Protein AF-A0A965K9N1-F1 (afdb_monomer_lite)

pLDDT: mean 96.47, std 3.71, range [75.06, 98.88]

Structure (mmCIF, N/CA/C/O backbone):
data_AF-A0A965K9N1-F1
#
_entry.id   AF-A0A965K9N1-F1
#
loop_
_atom_site.group_PDB
_atom_site.id
_atom_site.type_symbol
_atom_site.label_atom_id
_atom_site.label_alt_id
_atom_site.label_comp_id
_atom_site.label_asym_id
_atom_site.label_entity_id
_atom_site.label_seq_id
_atom_site.pdbx_PDB_ins_code
_atom_site.Cartn_x
_atom_site.Cartn_y
_atom_site.Cartn_z
_atom_site.occupancy
_atom_site.B_iso_or_equiv
_atom_site.auth_seq_id
_atom_site.auth_comp_id
_atom_site.auth_asym_id
_atom_site.auth_atom_id
_atom_site.pdbx_PDB_model_num
ATOM 1 N N . MET A 1 1 ? 17.571 -7.140 -2.809 1.00 84.44 1 MET A N 1
ATOM 2 C CA . MET A 1 1 ? 16.544 -7.759 -3.659 1.00 84.44 1 MET A CA 1
ATOM 3 C C . MET A 1 1 ? 16.684 -7.217 -5.069 1.00 84.44 1 MET A C 1
ATOM 5 O O . MET A 1 1 ? 16.873 -6.008 -5.206 1.00 84.44 1 MET A O 1
ATOM 9 N N . SER A 1 2 ? 16.611 -8.080 -6.079 1.00 96.44 2 SER A N 1
ATOM 10 C CA . SER A 1 2 ? 16.406 -7.690 -7.476 1.00 96.44 2 SER A CA 1
ATOM 11 C C . SER A 1 2 ? 15.060 -6.963 -7.639 1.00 96.44 2 SER A C 1
ATOM 13 O O . SER A 1 2 ? 14.214 -6.993 -6.742 1.00 96.44 2 SER A O 1
ATOM 15 N N . LEU A 1 3 ? 14.843 -6.295 -8.776 1.00 95.44 3 LEU A N 1
ATOM 16 C CA . LEU A 1 3 ? 13.556 -5.649 -9.060 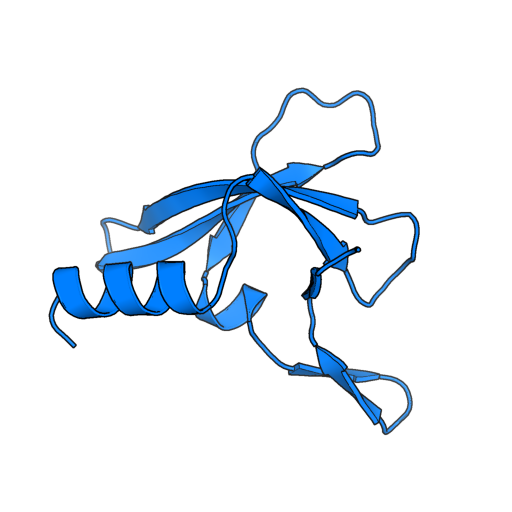1.00 95.44 3 LEU A CA 1
ATOM 17 C C . LEU A 1 3 ? 12.398 -6.662 -9.038 1.00 95.44 3 LEU A C 1
ATOM 19 O O . LEU A 1 3 ? 11.353 -6.394 -8.454 1.00 95.44 3 LEU A O 1
ATOM 23 N N . GLU A 1 4 ? 12.612 -7.842 -9.616 1.00 97.38 4 GLU A N 1
ATOM 24 C CA . GLU A 1 4 ? 11.638 -8.935 -9.627 1.00 97.38 4 GLU A CA 1
ATOM 25 C C . GLU A 1 4 ? 11.302 -9.410 -8.206 1.00 97.38 4 GLU A C 1
ATOM 27 O O . GLU A 1 4 ? 10.130 -9.501 -7.845 1.00 97.38 4 GLU A O 1
ATOM 32 N N . GLU A 1 5 ? 12.314 -9.600 -7.354 1.00 97.81 5 GLU A N 1
ATOM 33 C CA . GLU A 1 5 ? 12.120 -9.969 -5.947 1.00 97.81 5 GLU A CA 1
ATOM 34 C C . GLU A 1 5 ? 11.342 -8.894 -5.175 1.00 97.81 5 GLU A C 1
ATOM 36 O O . GLU A 1 5 ? 10.466 -9.226 -4.376 1.00 97.81 5 GLU A O 1
ATOM 41 N N . LYS A 1 6 ? 11.611 -7.602 -5.426 1.00 97.50 6 LYS A N 1
ATOM 42 C CA . LYS A 1 6 ? 10.858 -6.496 -4.809 1.00 97.50 6 LYS A CA 1
ATOM 43 C C . LYS A 1 6 ? 9.385 -6.508 -5.228 1.00 97.50 6 LYS A C 1
ATOM 45 O O . LYS A 1 6 ? 8.515 -6.313 -4.380 1.00 97.50 6 LYS A O 1
ATOM 50 N N . ILE A 1 7 ? 9.103 -6.732 -6.513 1.00 97.81 7 ILE A N 1
ATOM 51 C CA . ILE A 1 7 ? 7.734 -6.785 -7.048 1.00 97.81 7 ILE A CA 1
ATOM 52 C C . ILE A 1 7 ? 6.988 -7.993 -6.474 1.00 97.81 7 ILE A C 1
ATOM 54 O O . ILE A 1 7 ? 5.872 -7.844 -5.974 1.00 97.81 7 ILE A O 1
ATOM 58 N N . GLN A 1 8 ? 7.617 -9.170 -6.462 1.00 98.06 8 GLN A N 1
ATOM 59 C CA . GLN A 1 8 ? 7.022 -10.368 -5.874 1.00 98.06 8 GLN A CA 1
ATOM 60 C C . GLN A 1 8 ? 6.761 -10.184 -4.375 1.00 98.06 8 GLN A C 1
ATOM 62 O O . GLN A 1 8 ? 5.684 -10.521 -3.883 1.00 98.06 8 GLN A O 1
ATOM 67 N N . HIS A 1 9 ? 7.713 -9.593 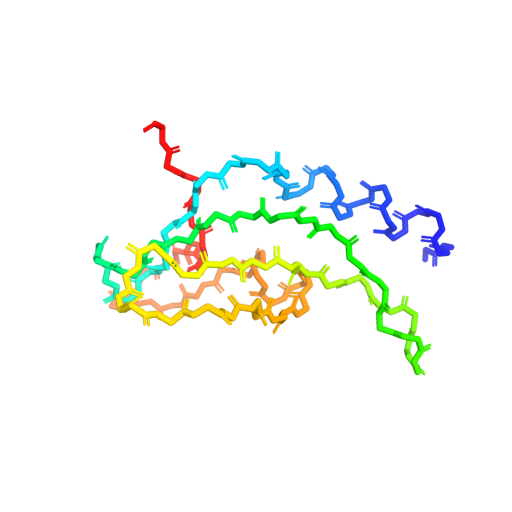-3.645 1.00 97.62 9 HIS A N 1
ATOM 68 C CA . HIS A 1 9 ? 7.533 -9.268 -2.233 1.00 97.62 9 HIS A CA 1
ATOM 69 C C . HIS A 1 9 ? 6.345 -8.321 -2.016 1.00 97.62 9 HIS A C 1
ATOM 71 O O . HIS A 1 9 ? 5.548 -8.543 -1.107 1.00 97.62 9 HIS A O 1
ATOM 77 N N . ALA A 1 10 ? 6.176 -7.302 -2.863 1.00 97.88 10 ALA A N 1
ATOM 78 C CA . ALA A 1 10 ? 5.041 -6.389 -2.782 1.00 97.88 10 ALA A CA 1
ATOM 79 C C . ALA A 1 10 ? 3.693 -7.100 -2.980 1.00 97.88 10 ALA A C 1
ATOM 81 O O . ALA A 1 10 ? 2.782 -6.901 -2.176 1.00 97.88 10 ALA A O 1
ATOM 82 N N . HIS A 1 11 ? 3.579 -7.974 -3.985 1.00 98.00 11 HIS A N 1
ATOM 83 C CA . HIS A 1 11 ? 2.362 -8.760 -4.223 1.00 98.00 11 HIS A CA 1
ATOM 84 C C . HIS A 1 11 ? 2.044 -9.746 -3.094 1.00 98.00 11 HIS A C 1
ATOM 86 O O . HIS A 1 11 ? 0.876 -9.971 -2.793 1.00 98.00 11 HIS A O 1
ATOM 92 N N . ASN A 1 12 ? 3.061 -10.285 -2.418 1.00 97.62 12 ASN A N 1
ATOM 93 C CA . ASN A 1 12 ? 2.856 -11.148 -1.251 1.00 97.62 12 ASN A CA 1
ATOM 94 C C . ASN A 1 12 ? 2.343 -10.376 -0.024 1.00 97.62 12 ASN A C 1
ATOM 96 O O . ASN A 1 12 ? 1.810 -10.976 0.906 1.00 97.62 12 ASN A O 1
ATOM 100 N N . ARG A 1 13 ? 2.540 -9.054 0.008 1.00 97.69 13 ARG A N 1
ATOM 101 C CA . ARG A 1 13 ? 2.191 -8.194 1.143 1.00 97.69 13 ARG A CA 1
ATOM 102 C C . ARG A 1 13 ? 0.906 -7.396 0.953 1.00 97.69 13 ARG A C 1
ATOM 104 O O . ARG A 1 13 ? 0.306 -6.984 1.945 1.00 97.69 13 ARG A O 1
ATOM 111 N N . VAL A 1 14 ? 0.504 -7.144 -0.290 1.00 98.31 14 VAL A N 1
ATOM 112 C CA . VAL A 1 14 ? -0.643 -6.296 -0.622 1.00 98.31 14 VAL A CA 1
ATOM 113 C C . VAL A 1 14 ? -1.506 -6.983 -1.674 1.00 98.31 14 VAL A C 1
ATOM 115 O O . VAL A 1 14 ? -1.056 -7.272 -2.782 1.00 98.31 14 VAL A O 1
ATOM 118 N N . GLN A 1 15 ? -2.775 -7.201 -1.337 1.00 98.19 15 GLN A N 1
ATOM 119 C CA . GLN A 1 15 ? -3.736 -7.872 -2.196 1.00 98.19 15 GLN A CA 1
ATOM 120 C C . GLN A 1 15 ? -4.397 -6.875 -3.152 1.00 98.19 15 GLN A C 1
ATOM 122 O O . GLN A 1 15 ? -5.202 -6.031 -2.754 1.00 98.19 15 GLN A O 1
ATOM 127 N N . VAL A 1 16 ? -4.065 -6.989 -4.436 1.00 98.31 16 VAL A N 1
ATOM 128 C CA . VAL A 1 16 ? -4.705 -6.209 -5.501 1.00 98.31 16 VAL A CA 1
ATOM 129 C C . VAL A 1 16 ? -6.172 -6.624 -5.643 1.00 98.31 16 VAL A C 1
ATOM 131 O O . VAL A 1 16 ? -6.499 -7.807 -5.589 1.00 98.31 16 VAL A O 1
ATOM 134 N N . GLY A 1 17 ? -7.058 -5.642 -5.806 1.00 97.94 17 GLY A N 1
ATOM 135 C CA . GLY A 1 17 ? -8.510 -5.818 -5.868 1.00 97.94 17 GLY A CA 1
ATOM 136 C C . GLY A 1 17 ? -9.202 -5.838 -4.504 1.00 97.94 17 GLY A C 1
ATOM 137 O O . GLY A 1 17 ? -10.426 -5.754 -4.452 1.00 97.94 17 GLY A O 1
ATOM 138 N N . ALA A 1 18 ? -8.452 -5.911 -3.402 1.00 98.06 18 ALA A N 1
ATOM 139 C CA . ALA A 1 18 ? -9.032 -5.932 -2.067 1.00 98.06 18 ALA A CA 1
ATOM 140 C C . ALA A 1 18 ? -9.239 -4.530 -1.482 1.00 98.06 18 ALA A C 1
ATOM 142 O O . ALA A 1 18 ? -8.599 -3.549 -1.885 1.00 98.06 18 ALA A O 1
ATOM 143 N N . THR A 1 19 ? -10.126 -4.456 -0.489 1.00 98.12 19 THR A N 1
ATOM 144 C CA . THR A 1 19 ? -10.389 -3.234 0.270 1.00 98.12 19 THR A CA 1
ATOM 145 C C . THR A 1 19 ? -9.538 -3.206 1.531 1.00 98.12 19 THR A C 1
ATOM 147 O O . THR A 1 19 ? -9.465 -4.176 2.277 1.00 98.12 19 THR A O 1
ATOM 150 N N . TYR A 1 20 ? -8.907 -2.067 1.781 1.00 98.44 20 TYR A N 1
ATOM 151 C CA . TYR A 1 20 ? -8.118 -1.791 2.969 1.00 98.44 20 TYR A CA 1
ATOM 152 C C . TYR A 1 20 ? -8.684 -0.580 3.704 1.00 98.44 20 TYR A C 1
ATOM 154 O O . TYR A 1 20 ? -9.221 0.349 3.099 1.00 98.44 20 TYR A O 1
ATOM 162 N N . ARG A 1 21 ? -8.509 -0.560 5.022 1.00 97.88 21 ARG A N 1
ATOM 163 C CA . ARG A 1 21 ? -8.880 0.549 5.902 1.00 97.88 21 ARG A CA 1
ATOM 164 C C . ARG A 1 21 ? -7.636 1.141 6.545 1.00 97.88 21 ARG A C 1
ATOM 166 O O . ARG A 1 21 ? -6.797 0.404 7.054 1.00 97.88 21 ARG A O 1
ATOM 173 N N . HIS A 1 22 ? -7.544 2.465 6.567 1.00 97.81 22 HIS A N 1
ATOM 174 C CA . HIS A 1 22 ? -6.472 3.169 7.265 1.00 97.81 22 HIS A CA 1
ATOM 175 C C . HIS A 1 22 ? -6.746 3.262 8.772 1.00 97.81 22 HIS A C 1
ATOM 177 O O . HIS A 1 22 ? -7.880 3.490 9.190 1.00 97.81 22 HIS A O 1
ATOM 183 N N . TYR A 1 23 ? -5.702 3.169 9.598 1.00 96.44 23 TYR A N 1
ATOM 184 C CA . TYR A 1 23 ? -5.832 3.144 11.063 1.00 96.44 23 TYR A CA 1
ATOM 185 C C . TYR A 1 23 ? -6.552 4.368 11.662 1.00 96.44 23 TYR A C 1
ATOM 187 O O . TYR A 1 23 ? -7.175 4.269 12.712 1.00 96.44 23 TYR A O 1
ATOM 195 N N . LYS A 1 24 ? -6.468 5.535 11.005 1.00 95.25 24 LYS A N 1
ATOM 196 C CA . LYS A 1 24 ? -7.006 6.804 11.536 1.00 95.25 24 LYS A CA 1
ATOM 197 C C . LYS A 1 24 ? -8.530 6.859 11.623 1.00 95.25 24 LYS A C 1
ATOM 199 O O . LYS A 1 24 ? -9.044 7.616 12.436 1.00 95.25 24 LYS A O 1
ATOM 204 N N . SER A 1 25 ? -9.250 6.161 10.749 1.00 93.94 25 SER A N 1
ATOM 205 C CA . SER A 1 25 ? -10.714 6.192 10.746 1.00 93.94 25 SER A CA 1
ATOM 206 C C . SER A 1 25 ? -11.285 5.011 9.975 1.00 93.94 25 SER A C 1
ATOM 208 O O . SER A 1 25 ? -10.721 4.579 8.970 1.00 93.94 25 SER A O 1
ATOM 210 N N . LYS A 1 26 ? -12.459 4.539 10.409 1.00 87.94 26 LYS A N 1
ATOM 211 C CA . LYS A 1 26 ? -13.223 3.512 9.695 1.00 87.94 26 LYS A CA 1
ATOM 212 C C . LYS A 1 26 ? -13.742 3.966 8.337 1.00 87.94 26 LYS A C 1
ATOM 214 O O . LYS A 1 26 ? -13.874 3.121 7.461 1.00 87.94 26 LYS A O 1
ATOM 219 N N . ASP A 1 27 ? -13.928 5.266 8.147 1.00 92.81 27 ASP A N 1
ATOM 220 C CA . ASP A 1 27 ? -14.428 5.833 6.890 1.00 92.81 27 ASP A CA 1
ATOM 221 C C . ASP A 1 27 ? -13.319 5.988 5.837 1.00 92.81 27 ASP A C 1
ATOM 223 O O . ASP A 1 27 ? -13.591 6.130 4.647 1.00 92.81 27 ASP A O 1
ATOM 227 N N . MET A 1 28 ? -12.049 5.918 6.254 1.00 95.44 28 MET A N 1
ATOM 228 C CA . MET A 1 28 ? -10.892 5.955 5.357 1.00 95.44 28 MET A CA 1
ATOM 229 C C . MET A 1 28 ? -10.628 4.564 4.777 1.00 95.44 28 MET A C 1
ATOM 231 O O . MET A 1 28 ? -9.691 3.865 5.176 1.00 95.44 28 MET A O 1
ATOM 235 N N . THR A 1 29 ? -11.488 4.165 3.844 1.00 97.00 29 THR A N 1
ATOM 236 C CA . THR A 1 29 ? -11.392 2.908 3.097 1.00 97.00 29 THR A CA 1
ATOM 237 C C . THR A 1 29 ? -10.933 3.142 1.666 1.00 97.00 29 THR A C 1
ATOM 239 O O . THR A 1 29 ? -11.189 4.187 1.062 1.00 97.00 29 THR A O 1
ATOM 242 N N . TYR A 1 30 ? -10.208 2.163 1.138 1.00 97.69 30 TYR A N 1
ATOM 243 C CA . TYR A 1 30 ? -9.553 2.246 -0.156 1.00 97.69 30 TYR A CA 1
ATOM 244 C C . TYR A 1 30 ? -9.558 0.887 -0.841 1.00 97.69 30 TYR A C 1
ATOM 246 O O . TYR A 1 30 ? -9.342 -0.125 -0.180 1.00 97.69 30 TYR A O 1
ATOM 254 N N . THR A 1 31 ? -9.694 0.862 -2.162 1.00 97.88 31 THR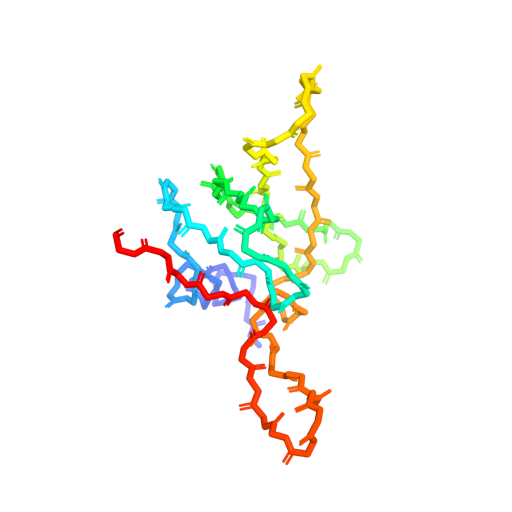 A N 1
ATOM 255 C CA . THR A 1 31 ? -9.438 -0.345 -2.958 1.00 97.88 31 THR A CA 1
ATOM 256 C C . THR A 1 31 ? -8.043 -0.273 -3.554 1.00 97.88 31 THR A C 1
ATOM 258 O O . THR A 1 31 ? -7.684 0.732 -4.174 1.00 97.88 31 THR A O 1
ATOM 261 N N . VAL A 1 32 ? -7.251 -1.333 -3.382 1.00 98.56 32 VAL A N 1
ATOM 262 C CA . VAL A 1 32 ? -5.958 -1.463 -4.063 1.00 98.56 32 VAL A CA 1
ATOM 263 C C . VAL A 1 32 ? -6.213 -1.835 -5.514 1.00 98.56 32 VAL A C 1
ATOM 265 O O . VAL A 1 32 ? -6.832 -2.856 -5.798 1.00 98.56 32 VAL A O 1
ATOM 268 N N . VAL A 1 33 ? -5.709 -1.027 -6.440 1.00 98.31 33 VAL A N 1
ATOM 269 C CA . VAL A 1 33 ? -5.888 -1.249 -7.882 1.00 98.31 33 VAL A CA 1
ATOM 270 C C . VAL A 1 33 ? -4.665 -1.890 -8.533 1.00 98.31 33 VAL A C 1
ATOM 272 O O . VAL A 1 33 ? -4.786 -2.476 -9.603 1.00 98.31 33 VAL A O 1
ATOM 275 N N . GLY A 1 34 ? -3.493 -1.824 -7.894 1.00 98.50 34 GLY A N 1
ATOM 276 C CA . GLY A 1 34 ? -2.287 -2.461 -8.414 1.00 98.50 34 GLY A CA 1
ATOM 277 C C . GLY A 1 34 ? -1.023 -2.161 -7.616 1.00 98.50 34 GLY A C 1
ATOM 278 O O . GLY A 1 34 ? -1.023 -1.345 -6.693 1.00 98.50 34 GLY A O 1
ATOM 279 N N . ILE A 1 35 ? 0.064 -2.815 -8.019 1.00 98.62 35 ILE A N 1
ATOM 280 C CA . ILE A 1 35 ? 1.433 -2.474 -7.630 1.00 98.62 35 ILE A CA 1
ATOM 281 C C . ILE A 1 35 ? 2.106 -1.825 -8.836 1.00 98.62 35 ILE A C 1
ATOM 283 O O . ILE A 1 35 ? 1.970 -2.306 -9.959 1.00 98.62 35 ILE A O 1
ATOM 287 N N . ALA A 1 36 ? 2.826 -0.735 -8.603 1.00 98.50 36 ALA A N 1
ATOM 288 C CA . ALA A 1 36 ? 3.662 -0.087 -9.606 1.00 98.50 36 ALA A CA 1
ATOM 289 C C . ALA A 1 36 ? 5.095 0.062 -9.088 1.00 98.50 36 ALA A C 1
ATOM 291 O O . ALA A 1 36 ? 5.380 -0.209 -7.921 1.00 98.50 36 ALA A O 1
ATOM 292 N N . VAL A 1 37 ? 6.001 0.500 -9.958 1.00 98.31 37 VAL A N 1
ATOM 293 C CA . VAL A 1 37 ? 7.399 0.766 -9.612 1.00 98.31 37 VAL A CA 1
ATOM 294 C C . VAL A 1 37 ? 7.649 2.261 -9.717 1.00 98.31 37 VAL A C 1
ATOM 296 O O . VAL A 1 37 ? 7.375 2.870 -10.751 1.00 98.31 37 VAL A O 1
ATOM 299 N N . TYR A 1 38 ? 8.183 2.852 -8.652 1.00 98.06 38 TYR A N 1
ATOM 300 C CA . TYR A 1 38 ? 8.691 4.213 -8.698 1.00 98.06 38 TYR A CA 1
ATOM 301 C C . TYR A 1 38 ? 10.070 4.204 -9.363 1.00 98.06 38 TYR A C 1
ATOM 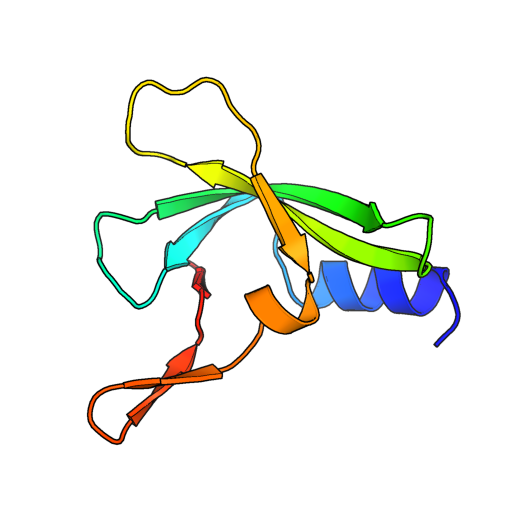303 O O . TYR A 1 38 ? 11.063 3.837 -8.738 1.00 98.06 38 TYR A O 1
ATOM 311 N N . GLU A 1 39 ? 10.106 4.560 -10.649 1.00 96.94 39 GLU A N 1
ATOM 312 C CA . GLU A 1 39 ? 11.281 4.439 -11.526 1.00 96.94 39 GLU A CA 1
ATOM 313 C C . GLU A 1 39 ? 12.575 5.039 -10.943 1.00 96.94 39 GLU A C 1
ATOM 315 O O . GLU A 1 39 ? 13.568 4.310 -10.926 1.00 96.94 39 GLU A O 1
ATOM 320 N N . PRO A 1 40 ? 12.581 6.243 -10.330 1.00 97.19 40 PRO A N 1
ATOM 321 C CA . PRO A 1 40 ? 13.822 6.852 -9.849 1.00 97.19 40 PRO A CA 1
ATOM 322 C C . PRO A 1 40 ? 14.566 6.041 -8.784 1.00 97.19 40 PRO A C 1
ATOM 324 O O . PRO A 1 40 ? 15.773 6.197 -8.617 1.00 97.19 40 PRO A O 1
ATOM 327 N N . THR A 1 41 ? 13.858 5.198 -8.025 1.00 96.31 41 THR A N 1
ATOM 328 C CA . THR A 1 41 ? 14.457 4.383 -6.953 1.00 96.31 41 THR A CA 1
ATOM 329 C C . THR A 1 41 ? 14.242 2.887 -7.144 1.00 96.31 41 THR A C 1
ATOM 331 O O . THR A 1 41 ? 14.742 2.089 -6.351 1.00 96.31 41 THR A O 1
ATOM 334 N N . LEU A 1 42 ? 13.476 2.493 -8.165 1.00 97.31 42 LEU A N 1
ATOM 335 C CA . LEU A 1 42 ? 13.030 1.120 -8.394 1.00 97.31 42 LEU A CA 1
ATOM 336 C C . LEU A 1 42 ? 12.382 0.493 -7.145 1.00 97.31 42 LEU A C 1
ATOM 338 O O . LEU A 1 42 ? 12.584 -0.689 -6.849 1.00 97.31 42 LEU A O 1
ATOM 342 N N . GLU A 1 43 ? 11.642 1.300 -6.379 1.00 98.06 43 GLU A N 1
ATOM 343 C CA . GLU A 1 43 ? 10.907 0.838 -5.199 1.00 98.06 43 GLU A CA 1
ATOM 344 C C . GLU A 1 43 ? 9.435 0.595 -5.545 1.00 98.06 43 GLU A C 1
ATOM 346 O O . GLU A 1 43 ? 8.825 1.410 -6.247 1.00 98.06 43 GLU A O 1
ATOM 351 N N . PRO A 1 44 ? 8.834 -0.506 -5.066 1.00 98.62 44 PRO A N 1
ATOM 352 C CA . PRO A 1 44 ? 7.442 -0.795 -5.337 1.00 98.62 44 PRO A CA 1
ATOM 353 C C . PRO A 1 44 ? 6.520 0.135 -4.539 1.00 98.62 44 PRO A C 1
ATOM 355 O O . PRO A 1 44 ? 6.743 0.454 -3.364 1.00 98.62 44 PRO A O 1
ATOM 358 N N . VAL A 1 45 ? 5.434 0.539 -5.185 1.00 98.88 45 VAL A N 1
ATOM 359 C CA . VAL A 1 45 ? 4.390 1.397 -4.628 1.00 98.88 45 VAL A CA 1
ATOM 360 C C . VAL A 1 45 ? 3.021 0.740 -4.797 1.00 98.88 45 VAL A C 1
ATOM 362 O O . VAL A 1 45 ? 2.768 0.039 -5.775 1.00 98.88 45 VAL A O 1
ATOM 365 N N . VAL A 1 46 ? 2.129 0.980 -3.843 1.00 98.81 46 VAL A N 1
ATOM 366 C CA . VAL A 1 46 ? 0.716 0.606 -3.907 1.00 98.81 46 VAL A CA 1
ATOM 367 C C . VAL A 1 46 ? -0.041 1.705 -4.635 1.00 98.81 46 VAL A C 1
ATOM 369 O O . VAL A 1 46 ? 0.043 2.873 -4.247 1.00 98.81 46 VAL A O 1
ATOM 372 N N . LEU A 1 47 ? -0.796 1.322 -5.662 1.00 98.75 47 LEU A N 1
ATOM 373 C CA . LEU A 1 47 ? -1.803 2.159 -6.300 1.00 98.75 47 LEU A CA 1
ATOM 374 C C . LEU A 1 47 ? -3.162 1.853 -5.674 1.00 98.75 47 LEU A C 1
ATOM 376 O O . LEU A 1 47 ? -3.575 0.692 -5.619 1.00 98.75 47 LEU A O 1
ATOM 380 N N . TYR A 1 48 ? -3.873 2.877 -5.210 1.00 98.44 48 TYR A N 1
ATOM 381 C CA . TYR A 1 48 ? -5.139 2.692 -4.502 1.00 98.44 48 TYR A CA 1
ATOM 382 C C . TYR A 1 48 ? -6.112 3.850 -4.728 1.00 98.44 48 TYR A C 1
ATOM 384 O O . TYR A 1 48 ? -5.701 4.992 -4.922 1.00 98.44 48 TYR A O 1
ATOM 392 N N . LYS A 1 49 ? -7.414 3.559 -4.696 1.00 97.81 49 LYS A N 1
ATOM 393 C CA . LYS A 1 49 ? -8.493 4.541 -4.877 1.00 97.81 49 LYS A CA 1
ATOM 394 C C . LYS A 1 49 ? -9.279 4.703 -3.572 1.00 97.81 49 LYS A C 1
ATOM 396 O O . LYS A 1 49 ? -9.643 3.680 -2.989 1.00 97.81 49 LYS A O 1
ATOM 401 N N . PRO A 1 50 ? -9.538 5.933 -3.088 1.00 97.00 50 PRO A N 1
ATOM 402 C CA . PRO A 1 50 ? -10.436 6.138 -1.954 1.00 97.00 50 PRO A CA 1
ATOM 403 C C . PRO A 1 50 ? -11.862 5.700 -2.300 1.00 97.00 50 PRO A C 1
ATOM 405 O O . PRO A 1 50 ? -12.353 5.965 -3.394 1.00 97.00 50 PRO A O 1
ATOM 408 N N . LEU A 1 51 ? -12.528 5.048 -1.348 1.00 95.12 51 LEU A N 1
ATOM 409 C CA . LEU A 1 51 ? -13.948 4.679 -1.423 1.00 95.12 51 LEU A CA 1
ATOM 410 C C . LEU A 1 51 ? -14.858 5.736 -0.777 1.00 95.12 51 LEU A C 1
ATOM 412 O O . LEU A 1 51 ? -16.025 5.488 -0.488 1.00 95.12 51 LEU A O 1
ATOM 416 N N . TYR A 1 52 ? -14.310 6.926 -0.545 1.00 91.56 52 TYR A N 1
ATOM 417 C CA . TYR A 1 52 ? -14.981 8.080 0.031 1.00 91.56 52 TYR A CA 1
ATOM 418 C C . TYR A 1 52 ? -14.605 9.333 -0.752 1.00 91.56 52 TYR A C 1
ATOM 420 O O . TYR A 1 52 ? -13.519 9.425 -1.328 1.00 91.56 52 TYR A O 1
ATOM 428 N N . GLY A 1 53 ? -15.483 10.335 -0.700 1.00 85.12 53 GLY A N 1
ATOM 429 C CA . GLY A 1 53 ? -15.343 11.535 -1.514 1.00 85.12 53 GLY A CA 1
ATOM 430 C C . GLY A 1 53 ? -15.545 11.200 -2.991 1.00 85.12 53 GLY A C 1
ATOM 431 O O . GLY A 1 53 ? -15.002 10.237 -3.518 1.00 85.12 53 GLY A O 1
ATOM 432 N N . ASN A 1 54 ? -16.348 11.989 -3.694 1.00 88.56 54 ASN A N 1
ATOM 433 C CA . ASN A 1 54 ? -16.600 11.770 -5.119 1.00 88.56 54 ASN A CA 1
ATOM 434 C C . ASN A 1 54 ? -15.405 12.262 -5.957 1.00 88.56 54 ASN A C 1
ATOM 436 O O . ASN A 1 54 ? -15.529 13.204 -6.735 1.00 88.56 54 ASN A O 1
ATOM 440 N N . LEU A 1 55 ? -14.229 11.672 -5.736 1.00 88.38 55 LEU A N 1
ATOM 441 C CA . LEU A 1 55 ? -12.977 11.999 -6.406 1.00 88.38 55 LEU A CA 1
ATOM 442 C C . LEU A 1 55 ? -12.595 10.852 -7.338 1.00 88.38 55 LEU A C 1
ATOM 444 O O . LEU A 1 55 ? -12.428 9.712 -6.901 1.00 88.38 55 LEU A O 1
ATOM 448 N N . ASP A 1 56 ? -12.404 11.156 -8.619 1.00 93.19 56 ASP A N 1
ATOM 449 C CA . ASP A 1 56 ? -11.863 10.188 -9.569 1.00 93.19 56 ASP A CA 1
ATOM 450 C C . ASP A 1 56 ? -10.339 10.308 -9.644 1.00 93.19 56 ASP A C 1
ATOM 452 O O . ASP A 1 56 ? -9.776 10.975 -10.508 1.00 93.19 56 ASP A O 1
ATOM 456 N N . VAL A 1 57 ? -9.673 9.729 -8.644 1.00 97.06 57 VAL A N 1
ATOM 457 C CA . VAL A 1 57 ? -8.218 9.802 -8.471 1.00 97.06 57 VAL A CA 1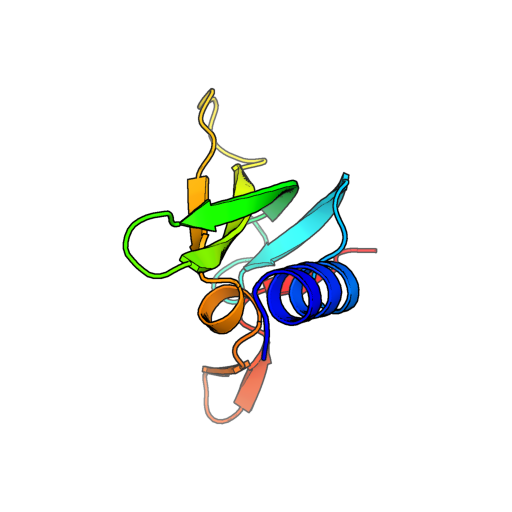
ATOM 458 C C . VAL A 1 57 ? -7.648 8.458 -8.026 1.00 97.06 57 VAL A C 1
ATOM 460 O O . VAL A 1 57 ? -8.298 7.700 -7.305 1.00 97.06 57 VAL A O 1
ATOM 463 N N . ILE A 1 58 ? -6.401 8.191 -8.413 1.00 98.06 58 ILE A N 1
ATOM 464 C CA . ILE A 1 58 ? -5.585 7.095 -7.882 1.00 98.06 58 ILE A CA 1
ATOM 465 C C . ILE A 1 58 ? -4.462 7.713 -7.058 1.00 98.06 58 ILE A C 1
ATOM 467 O O . ILE A 1 58 ? -3.776 8.633 -7.504 1.00 98.06 58 ILE A O 1
ATOM 471 N N . TRP A 1 59 ? -4.295 7.222 -5.838 1.00 97.94 59 TRP A N 1
ATOM 472 C CA . TRP A 1 59 ? -3.216 7.604 -4.941 1.00 97.94 59 TRP A CA 1
ATOM 473 C C . TRP A 1 59 ? -2.086 6.588 -5.028 1.00 97.94 59 TRP A C 1
ATOM 475 O O . TRP A 1 59 ? -2.285 5.427 -5.393 1.00 97.94 59 TRP A O 1
ATOM 485 N N . VAL A 1 60 ? -0.892 7.041 -4.661 1.00 98.31 60 VAL A N 1
ATOM 486 C CA . VAL A 1 60 ? 0.313 6.222 -4.633 1.00 98.31 60 VAL A CA 1
ATOM 487 C C . VAL A 1 60 ? 0.986 6.331 -3.273 1.00 98.31 60 VAL A C 1
ATOM 489 O O . VAL A 1 60 ? 1.057 7.408 -2.677 1.00 98.31 60 VAL A O 1
ATOM 492 N N . ARG A 1 61 ? 1.479 5.205 -2.759 1.00 98.56 61 ARG A N 1
ATOM 493 C CA . ARG A 1 61 ? 2.269 5.153 -1.524 1.00 98.56 61 ARG A CA 1
ATOM 494 C C . ARG A 1 61 ? 3.282 4.020 -1.605 1.00 98.56 61 ARG A C 1
ATOM 496 O O . ARG A 1 61 ? 2.969 2.967 -2.142 1.00 98.56 61 ARG A O 1
ATOM 503 N N . ALA A 1 62 ? 4.479 4.214 -1.058 1.00 98.50 62 ALA A N 1
ATOM 504 C CA . ALA A 1 62 ? 5.478 3.148 -0.974 1.00 98.50 62 ALA A CA 1
ATOM 505 C C . ALA A 1 62 ? 4.905 1.906 -0.278 1.00 98.50 62 ALA A C 1
ATOM 507 O O . ALA A 1 62 ? 4.224 2.036 0.743 1.00 98.50 62 ALA A O 1
ATOM 508 N N . VAL A 1 63 ? 5.204 0.714 -0.808 1.00 98.69 63 VAL A N 1
ATOM 509 C CA . VAL A 1 63 ? 4.747 -0.554 -0.215 1.00 98.69 63 VAL A CA 1
ATOM 510 C C . VAL A 1 63 ? 5.228 -0.676 1.221 1.00 98.69 63 VAL A C 1
ATOM 512 O O . VAL A 1 63 ? 4.431 -1.030 2.080 1.00 98.69 63 VAL A O 1
ATOM 515 N N . SER A 1 64 ? 6.479 -0.306 1.503 1.00 97.94 64 SER A N 1
ATOM 516 C CA . SER A 1 64 ? 7.044 -0.311 2.858 1.00 97.94 64 SER A CA 1
ATOM 517 C C . SER A 1 64 ? 6.210 0.510 3.841 1.00 97.94 64 SER A C 1
ATOM 519 O O . SER A 1 64 ? 5.887 0.021 4.916 1.00 97.94 64 SER A O 1
ATOM 521 N N . VAL A 1 65 ? 5.794 1.715 3.445 1.00 98.44 65 VAL A N 1
ATOM 522 C CA . VAL A 1 65 ? 4.984 2.617 4.277 1.00 98.44 65 VAL A CA 1
ATOM 523 C C . VAL A 1 65 ? 3.540 2.132 4.387 1.00 98.44 65 VAL A C 1
ATOM 525 O O . VAL A 1 65 ? 2.934 2.247 5.447 1.00 98.44 65 VAL A O 1
ATOM 528 N N . TRP A 1 66 ? 2.962 1.598 3.308 1.00 98.56 66 TRP A N 1
ATOM 529 C CA . TRP A 1 66 ? 1.624 0.993 3.330 1.00 98.56 66 TRP A CA 1
ATOM 530 C C . TRP A 1 66 ? 1.541 -0.157 4.341 1.00 98.56 66 TRP A C 1
ATOM 532 O O . TRP A 1 66 ? 0.590 -0.274 5.104 1.00 98.56 66 TRP A O 1
ATOM 542 N N . CYS A 1 67 ? 2.581 -0.978 4.340 1.00 98.19 67 CYS A N 1
ATOM 543 C CA . CYS A 1 67 ? 2.733 -2.196 5.113 1.00 98.19 67 CYS A CA 1
ATOM 544 C C . CYS A 1 67 ? 3.277 -1.997 6.534 1.00 98.19 67 CYS A C 1
ATOM 546 O O . CYS A 1 67 ? 3.545 -2.981 7.226 1.00 98.19 67 CYS A O 1
ATOM 548 N N . GLU A 1 68 ? 3.530 -0.752 6.915 1.00 98.00 68 GLU A N 1
ATOM 549 C CA . GLU A 1 68 ? 4.143 -0.391 8.185 1.00 98.00 68 GLU A CA 1
ATOM 550 C C . GLU A 1 68 ? 3.138 -0.515 9.334 1.00 98.00 68 GLU A C 1
ATOM 552 O O . GLU A 1 68 ? 1.957 -0.192 9.170 1.00 98.00 68 GLU A O 1
ATOM 557 N N . ASP A 1 69 ? 3.618 -0.906 10.512 1.00 98.00 69 ASP A N 1
ATOM 558 C CA . ASP A 1 69 ? 2.866 -0.751 11.751 1.00 98.00 69 ASP A CA 1
ATOM 559 C C . ASP A 1 69 ? 3.148 0.618 12.383 1.00 98.00 69 ASP A C 1
ATOM 561 O O . ASP A 1 69 ? 4.265 1.131 12.358 1.00 98.00 69 ASP A O 1
ATOM 565 N N . VAL A 1 70 ? 2.126 1.224 12.974 1.00 97.44 70 VAL A N 1
ATOM 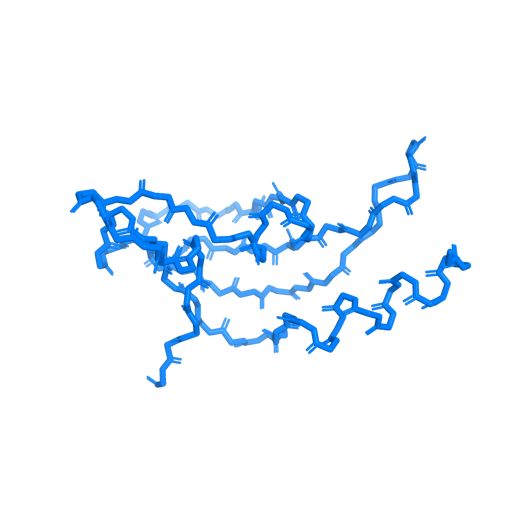566 C CA . VAL A 1 70 ? 2.187 2.533 13.626 1.00 97.44 70 VAL A CA 1
ATOM 567 C C . VAL A 1 70 ? 1.812 2.418 15.099 1.00 97.44 70 VAL A C 1
ATOM 569 O O . VAL A 1 70 ? 1.033 1.551 15.487 1.00 97.44 70 VAL A O 1
ATOM 572 N N . GLN A 1 71 ? 2.353 3.320 15.920 1.00 97.56 71 GLN A N 1
ATOM 573 C CA . GLN A 1 71 ? 1.961 3.465 17.323 1.00 97.56 71 GLN A CA 1
ATOM 574 C C . GLN A 1 71 ? 0.745 4.386 17.439 1.00 97.56 71 GLN A C 1
ATOM 576 O O . GLN A 1 71 ? 0.792 5.536 16.996 1.00 97.56 71 GLN A O 1
ATOM 581 N N . VAL A 1 72 ? -0.331 3.892 18.046 1.00 95.44 72 VAL A N 1
ATOM 582 C CA . VAL A 1 72 ? -1.567 4.637 18.318 1.00 95.44 72 VAL A CA 1
ATOM 583 C C . VAL A 1 72 ? -2.004 4.296 19.733 1.00 95.44 72 VAL A C 1
ATOM 585 O O . VAL A 1 72 ? -2.200 3.127 20.043 1.00 95.44 72 VAL A O 1
ATOM 588 N N . ASP A 1 73 ? -2.097 5.298 20.607 1.00 94.56 73 ASP A N 1
ATOM 589 C CA . ASP A 1 73 ? -2.518 5.131 22.007 1.00 94.56 73 ASP A CA 1
ATOM 590 C C . ASP A 1 73 ? -1.756 4.020 22.765 1.00 94.56 73 ASP A C 1
ATOM 592 O O . ASP A 1 73 ? -2.319 3.264 23.554 1.00 94.56 73 ASP A O 1
ATOM 596 N N . GLY A 1 74 ? -0.447 3.908 22.504 1.00 96.06 74 GLY A N 1
ATOM 597 C CA . GLY A 1 74 ? 0.430 2.899 23.111 1.00 96.06 74 GLY A CA 1
ATOM 598 C C . GLY A 1 74 ? 0.302 1.490 22.520 1.00 96.06 74 GLY A C 1
ATOM 599 O O . GLY A 1 74 ? 0.891 0.556 23.062 1.00 96.06 74 GLY A O 1
ATOM 600 N N . GLN A 1 75 ? -0.451 1.322 21.431 1.00 96.44 75 GLN A N 1
ATOM 601 C CA . GLN A 1 75 ? -0.614 0.056 20.720 1.00 96.44 75 GLN A CA 1
ATOM 602 C C . GLN A 1 75 ? 0.030 0.103 19.334 1.00 96.44 75 GLN A C 1
ATOM 604 O O . GLN A 1 75 ? -0.085 1.088 18.605 1.00 96.44 75 GLN A O 1
ATOM 609 N N . THR A 1 76 ? 0.654 -1.008 18.948 1.00 97.69 76 THR A N 1
ATOM 610 C CA . THR A 1 76 ? 1.134 -1.246 17.584 1.00 97.69 76 THR A CA 1
ATOM 611 C C . THR A 1 76 ? -0.023 -1.741 16.720 1.00 97.69 76 THR A C 1
ATOM 613 O O . THR A 1 76 ? -0.569 -2.811 16.987 1.00 97.69 76 THR A O 1
ATOM 616 N N . VAL A 1 77 ? -0.384 -0.996 15.675 1.00 97.25 77 VAL A N 1
ATOM 617 C CA . VAL A 1 77 ? -1.435 -1.381 14.718 1.00 97.25 77 VAL A CA 1
ATOM 618 C C . VAL A 1 77 ? -0.950 -1.202 13.285 1.00 97.25 77 VAL A C 1
ATOM 620 O O . VAL A 1 77 ? -0.210 -0.264 12.997 1.00 97.25 77 VAL A O 1
ATOM 623 N N . SER A 1 78 ? -1.397 -2.045 12.355 1.00 97.81 78 SER A N 1
ATOM 624 C CA . SER A 1 78 ? -1.049 -1.867 10.943 1.00 97.81 78 SER A CA 1
ATOM 625 C C . SER A 1 78 ? -1.628 -0.569 10.391 1.00 97.81 78 SER A C 1
ATOM 627 O O . SER A 1 78 ? -2.795 -0.241 10.617 1.00 97.81 78 SER A O 1
ATOM 629 N N . ARG A 1 79 ? -0.820 0.175 9.627 1.00 98.06 79 ARG A N 1
ATOM 630 C CA . ARG A 1 79 ? -1.246 1.440 9.017 1.00 98.06 79 ARG A CA 1
ATOM 631 C C . ARG A 1 79 ? -2.474 1.249 8.130 1.00 98.06 79 ARG A C 1
ATOM 633 O O . ARG A 1 79 ? -3.380 2.086 8.159 1.00 98.06 79 ARG A O 1
ATOM 640 N N . PHE A 1 80 ? -2.475 0.171 7.350 1.00 98.25 80 PHE A N 1
ATOM 641 C CA . PHE A 1 80 ? -3.604 -0.284 6.553 1.00 98.25 80 PHE A CA 1
ATOM 642 C C . PHE A 1 80 ? -3.918 -1.739 6.891 1.00 98.25 80 PHE A C 1
ATOM 644 O O . PHE A 1 80 ? -3.039 -2.596 6.837 1.00 98.25 80 PHE A O 1
ATOM 651 N N . SER A 1 81 ? -5.180 -2.024 7.193 1.00 97.50 81 SER A N 1
ATOM 652 C CA . SER A 1 81 ? -5.667 -3.380 7.455 1.00 97.50 81 SER A CA 1
ATOM 653 C C . SER A 1 81 ? -6.608 -3.820 6.344 1.00 97.50 81 SER A C 1
ATOM 655 O O . SER A 1 81 ? -7.454 -3.031 5.919 1.00 97.50 81 SER A O 1
ATOM 657 N N . LEU A 1 82 ? -6.468 -5.067 5.891 1.00 97.44 82 LEU A N 1
ATOM 658 C CA . LEU A 1 82 ? -7.414 -5.703 4.976 1.00 97.44 82 LEU A CA 1
ATOM 659 C C . LEU A 1 82 ? -8.814 -5.709 5.612 1.00 97.44 82 LEU A C 1
ATOM 661 O O . LEU A 1 82 ? -8.952 -5.945 6.814 1.00 97.44 82 LEU A O 1
ATOM 665 N N . VAL A 1 83 ? -9.832 -5.397 4.818 1.00 95.00 83 VAL A N 1
ATOM 666 C CA . VAL A 1 83 ? -11.242 -5.484 5.205 1.00 95.00 83 VAL A CA 1
ATOM 667 C C . VAL A 1 83 ? -11.798 -6.779 4.616 1.00 95.00 83 VAL A C 1
ATOM 669 O O . VAL A 1 83 ? -11.632 -7.003 3.417 1.00 95.00 83 VAL A O 1
ATOM 672 N N . GLU A 1 84 ? -12.401 -7.618 5.463 1.00 75.06 84 GLU A N 1
ATOM 673 C CA . GLU A 1 84 ? -13.148 -8.822 5.054 1.00 75.06 84 GLU A CA 1
ATOM 674 C C . GLU A 1 84 ? -14.464 -8.472 4.350 1.00 75.06 84 GLU A C 1
ATOM 676 O O . GLU A 1 84 ? -15.126 -7.495 4.783 1.00 75.06 84 GLU A O 1
#

Foldseek 3Di:
DPLVVQQVVLCVQDPAQFKKAFPPDPQFIKHFHDWDAPVVVSFIWTWIDTPDDPDPDIDIDTSPQQQAWDADPNDTDHRIDTDD

Secondary structure (DSSP, 8-state):
--HHHHHHHHHHHS-TT-EEEETT-TT-EEEEEEEEEETTTTEEEEEEEESSSS----EEEEHHHHT-EEEETTEEEESEEE--

Sequence (84 aa):
MSLEEKIQHAHNRVQVGATYRHYKSKDMTYTVVGIAVYEPTLEPVVLYKPLYGNLDVIWVRAVSVWCEDVQVDGQTVSRFSLVE

Radius of gyration: 13.17 Å; chains: 1; bounding box: 33×23×35 Å